Protein AF-A0A7G4Y1Y1-F1 (afdb_monomer_lite)

Structure (mmCIF, N/CA/C/O backbone):
data_AF-A0A7G4Y1Y1-F1
#
_entry.id   AF-A0A7G4Y1Y1-F1
#
loop_
_atom_site.group_PDB
_atom_site.id
_atom_site.type_symbol
_atom_site.label_atom_id
_atom_site.label_alt_id
_atom_site.label_comp_id
_atom_site.label_asym_id
_atom_site.label_entity_id
_atom_site.label_seq_id
_atom_site.pdbx_PDB_ins_code
_atom_site.Cartn_x
_atom_site.Cartn_y
_atom_site.Cartn_z
_atom_site.occupancy
_atom_site.B_iso_or_equiv
_atom_site.auth_seq_id
_atom_site.auth_comp_id
_atom_site.auth_asym_id
_atom_site.auth_atom_id
_atom_site.pdbx_PDB_model_num
ATOM 1 N N . THR A 1 1 ? 11.924 -0.791 9.623 1.00 93.94 1 THR A N 1
ATOM 2 C CA . THR A 1 1 ? 11.727 -1.526 10.895 1.00 93.94 1 THR A CA 1
ATOM 3 C C . THR A 1 1 ? 10.250 -1.831 11.092 1.00 93.94 1 THR A C 1
ATOM 5 O O . THR A 1 1 ? 9.428 -1.308 10.344 1.00 93.94 1 THR A O 1
ATOM 8 N N . ALA A 1 2 ? 9.885 -2.635 12.098 1.00 96.31 2 ALA A N 1
ATOM 9 C CA . ALA A 1 2 ? 8.475 -2.885 12.420 1.00 96.31 2 ALA A CA 1
ATOM 10 C C . ALA A 1 2 ? 7.711 -1.582 12.723 1.00 96.31 2 ALA A C 1
ATOM 12 O O . ALA A 1 2 ? 6.623 -1.368 12.195 1.00 96.31 2 ALA A O 1
ATOM 13 N N . LYS A 1 3 ? 8.321 -0.670 13.495 1.00 96.44 3 LYS A N 1
ATOM 14 C CA . LYS A 1 3 ? 7.731 0.637 13.812 1.00 96.44 3 LYS A CA 1
ATOM 15 C C . LYS A 1 3 ? 7.443 1.464 12.55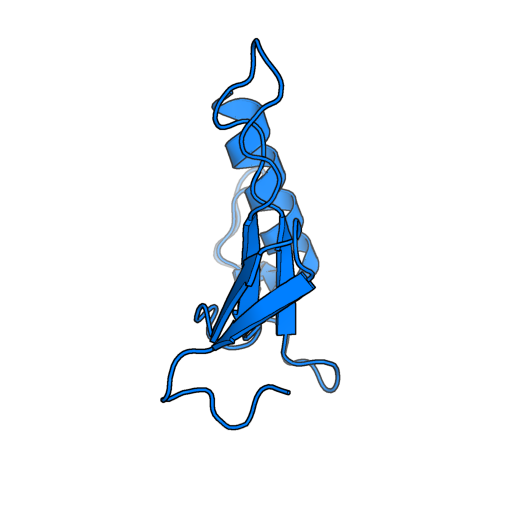7 1.00 96.44 3 LYS A C 1
ATOM 17 O O . LYS A 1 3 ? 6.316 1.901 12.378 1.00 96.44 3 LYS A O 1
ATOM 22 N N . THR A 1 4 ? 8.425 1.636 11.669 1.00 96.75 4 THR A N 1
ATOM 23 C CA . THR A 1 4 ? 8.235 2.467 10.466 1.00 96.75 4 THR A CA 1
ATOM 24 C C . THR A 1 4 ? 7.178 1.886 9.533 1.00 96.75 4 THR A C 1
ATOM 26 O O . THR A 1 4 ? 6.408 2.638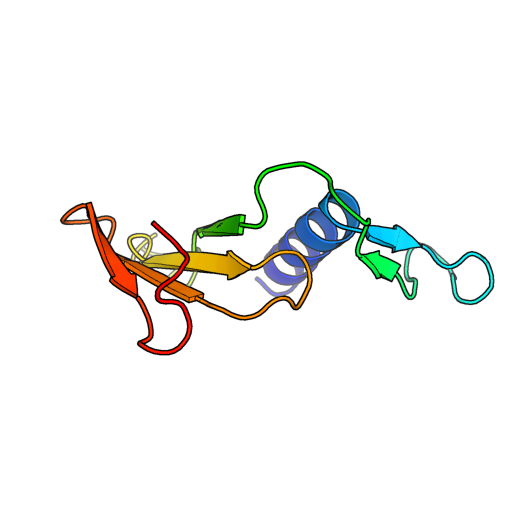 8.956 1.00 96.75 4 THR A O 1
ATOM 29 N N . TYR A 1 5 ? 7.105 0.557 9.420 1.00 97.88 5 TYR A N 1
ATOM 30 C CA . TYR A 1 5 ? 6.069 -0.116 8.640 1.00 97.88 5 TYR A CA 1
ATOM 31 C C . TYR A 1 5 ? 4.665 0.165 9.195 1.00 97.88 5 TYR A C 1
ATOM 33 O O . TYR A 1 5 ? 3.780 0.591 8.456 1.00 97.88 5 TYR A O 1
ATOM 41 N N . VAL A 1 6 ? 4.468 -0.022 10.505 1.00 98.00 6 VAL A N 1
ATOM 42 C CA . VAL A 1 6 ? 3.173 0.226 11.160 1.00 98.00 6 VAL A CA 1
ATOM 43 C C . VAL A 1 6 ? 2.784 1.703 11.079 1.00 98.00 6 VAL A C 1
ATOM 45 O O . VAL A 1 6 ? 1.636 2.006 10.753 1.00 98.00 6 VAL A O 1
ATOM 48 N N . ASP A 1 7 ? 3.734 2.612 11.305 1.00 98.06 7 ASP A N 1
ATOM 49 C CA . ASP A 1 7 ? 3.508 4.055 11.204 1.00 98.06 7 ASP A CA 1
ATOM 50 C C . ASP A 1 7 ? 3.078 4.447 9.777 1.00 98.06 7 ASP A C 1
ATOM 52 O O . ASP A 1 7 ? 2.089 5.161 9.614 1.00 98.06 7 ASP A O 1
ATOM 56 N N . SER A 1 8 ? 3.739 3.921 8.734 1.00 98.19 8 SER A N 1
ATOM 57 C CA . SER A 1 8 ? 3.348 4.157 7.335 1.00 98.19 8 SER A CA 1
ATOM 58 C C . SER A 1 8 ? 1.924 3.687 7.037 1.00 98.19 8 SER A C 1
ATOM 60 O O . SER A 1 8 ? 1.160 4.408 6.396 1.00 98.19 8 SER A O 1
ATOM 62 N N . LEU A 1 9 ? 1.533 2.508 7.530 1.00 98.12 9 LEU A N 1
ATOM 63 C CA . LEU A 1 9 ? 0.168 2.015 7.349 1.00 98.12 9 LEU A CA 1
ATOM 64 C C . LEU A 1 9 ? -0.860 2.878 8.085 1.00 98.12 9 LEU A C 1
ATOM 66 O O . LEU A 1 9 ? -1.943 3.116 7.557 1.00 98.12 9 LEU A O 1
ATOM 70 N N . ASN A 1 10 ? -0.541 3.355 9.289 1.00 97.81 10 ASN A N 1
ATOM 71 C CA . ASN A 1 10 ? -1.440 4.221 10.049 1.00 97.81 10 ASN A CA 1
ATOM 72 C C . ASN A 1 10 ? -1.633 5.581 9.372 1.00 97.81 10 ASN A C 1
ATOM 74 O O . ASN A 1 10 ? -2.753 6.081 9.355 1.00 97.81 10 ASN A O 1
ATOM 78 N N . VAL A 1 11 ? -0.590 6.137 8.746 1.00 97.56 11 VAL A N 1
ATOM 79 C CA . VAL A 1 11 ? -0.717 7.352 7.923 1.00 97.56 11 VAL A CA 1
ATOM 80 C C . VAL A 1 11 ? -1.671 7.122 6.750 1.00 97.56 11 VAL A C 1
ATOM 82 O O . VAL A 1 11 ? -2.559 7.941 6.532 1.00 97.56 11 VAL A O 1
ATOM 85 N N . ILE A 1 12 ? -1.539 5.997 6.035 1.00 96.50 12 ILE A N 1
ATOM 86 C CA . ILE A 1 12 ? -2.446 5.658 4.927 1.00 96.50 12 ILE A CA 1
ATOM 87 C C . ILE A 1 12 ? -3.887 5.535 5.435 1.00 96.50 12 ILE A C 1
ATOM 89 O O . ILE A 1 12 ? -4.773 6.176 4.882 1.00 96.50 12 ILE A O 1
ATOM 93 N N . ARG A 1 13 ? -4.125 4.768 6.511 1.00 95.56 13 ARG A N 1
ATOM 94 C CA . ARG A 1 13 ? -5.467 4.570 7.091 1.00 95.56 13 ARG A CA 1
ATOM 95 C C . ARG A 1 13 ? -6.133 5.892 7.463 1.00 95.56 13 ARG A C 1
ATOM 97 O O . ARG A 1 13 ? -7.266 6.120 7.058 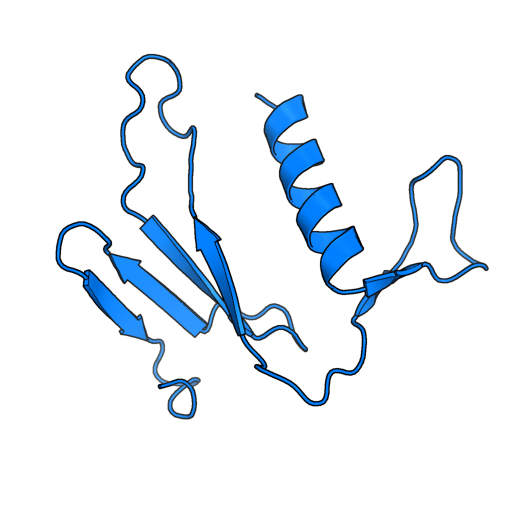1.00 95.56 13 ARG A O 1
ATOM 104 N N . SER A 1 14 ? -5.421 6.762 8.176 1.00 93.81 14 SER A N 1
ATOM 105 C CA . SER A 1 14 ? -5.940 8.067 8.604 1.00 93.81 14 SER A CA 1
ATOM 106 C C . SER A 1 14 ? -6.192 9.032 7.444 1.00 93.81 14 SER A C 1
ATOM 108 O O . SER A 1 14 ? -6.991 9.949 7.587 1.00 93.81 14 SER A O 1
ATOM 110 N N . ALA A 1 15 ? -5.511 8.857 6.308 1.00 92.50 15 ALA A N 1
ATOM 111 C CA . ALA A 1 15 ? -5.716 9.685 5.122 1.00 92.50 15 ALA A CA 1
ATOM 112 C C . ALA A 1 15 ? -6.918 9.243 4.271 1.00 92.50 15 ALA A C 1
ATOM 114 O O . ALA A 1 15 ? -7.420 10.033 3.466 1.00 92.50 15 ALA A O 1
ATOM 115 N N . ILE A 1 16 ? -7.345 7.980 4.395 1.00 92.69 16 ILE A N 1
ATOM 116 C CA . ILE A 1 16 ? -8.360 7.397 3.509 1.00 92.69 16 ILE A CA 1
ATOM 117 C C . ILE A 1 16 ? -9.661 7.002 4.195 1.00 92.69 16 ILE A C 1
ATOM 119 O O . ILE A 1 16 ? -10.607 6.665 3.483 1.00 92.69 16 ILE A O 1
ATOM 123 N N . GLY A 1 17 ? -9.717 6.991 5.525 1.00 93.06 17 GLY A N 1
ATOM 124 C CA . GLY A 1 17 ? -10.900 6.538 6.234 1.00 93.06 17 GLY A CA 1
ATOM 125 C C . GLY A 1 17 ? -11.172 7.256 7.544 1.00 93.06 17 GLY A C 1
ATOM 126 O O . GLY A 1 17 ? -10.286 7.820 8.187 1.00 93.06 17 GLY A O 1
ATOM 127 N N . THR A 1 18 ? -12.423 7.134 7.967 1.00 93.69 18 THR A N 1
ATOM 128 C CA . THR A 1 18 ? -12.953 7.685 9.209 1.00 93.69 18 THR A CA 1
ATOM 129 C C . THR A 1 18 ? -13.192 6.557 10.223 1.00 93.69 18 THR A C 1
ATOM 131 O O . THR A 1 18 ? -13.811 5.544 9.880 1.00 93.69 18 THR A O 1
ATOM 134 N N . PRO A 1 19 ? -12.726 6.684 11.482 1.00 94.94 19 PRO A N 1
ATOM 135 C CA . PRO A 1 19 ? -12.981 5.691 12.523 1.00 94.94 19 PRO A CA 1
ATOM 136 C C . PRO A 1 19 ? -14.471 5.478 12.805 1.00 94.94 19 PRO A C 1
ATOM 138 O O . PRO A 1 19 ? -15.229 6.429 12.994 1.00 94.94 19 PRO A O 1
ATOM 141 N N . LEU A 1 20 ? -14.877 4.216 12.935 1.00 95.38 20 LEU A N 1
ATOM 142 C CA . LEU A 1 20 ? -16.177 3.854 13.484 1.00 95.38 20 LEU A CA 1
ATOM 143 C C . LEU A 1 20 ? -16.125 4.021 15.004 1.00 95.38 20 LEU A C 1
ATOM 145 O O . LEU A 1 20 ? -15.473 3.245 15.699 1.00 95.38 20 LEU A O 1
ATOM 149 N N . GLN A 1 21 ? -16.814 5.041 15.523 1.00 88.62 21 GLN A N 1
ATOM 150 C CA . GLN A 1 21 ? -16.744 5.428 16.941 1.00 88.62 21 GLN A CA 1
ATOM 151 C C . GLN A 1 21 ? -17.085 4.287 17.911 1.00 88.62 21 GLN A C 1
ATOM 153 O O . GLN A 1 21 ? -16.543 4.227 19.010 1.00 88.62 21 GLN A O 1
ATOM 158 N N . THR A 1 22 ? -17.952 3.360 17.502 1.00 94.12 22 THR A N 1
ATOM 159 C CA . THR A 1 22 ? -18.350 2.193 18.302 1.00 94.12 22 THR A CA 1
ATOM 160 C C . THR A 1 22 ? -17.269 1.112 18.394 1.00 94.12 22 THR A C 1
ATOM 162 O O . THR A 1 22 ? -17.357 0.244 19.258 1.00 94.12 22 THR A O 1
ATOM 165 N N . ILE A 1 23 ? -16.252 1.148 17.526 1.00 94.94 23 ILE A N 1
ATOM 166 C CA . ILE A 1 23 ? -15.161 0.167 17.443 1.00 94.94 23 ILE A CA 1
ATOM 167 C C . ILE A 1 23 ? -13.829 0.932 17.399 1.00 94.94 23 ILE A C 1
ATOM 169 O O . ILE A 1 23 ? -13.095 0.925 16.407 1.00 94.94 23 ILE A O 1
ATOM 173 N N . SER A 1 24 ? -13.535 1.633 18.495 1.00 94.69 24 SER A N 1
ATOM 174 C CA . SER A 1 24 ? -12.331 2.448 18.670 1.00 94.69 24 SER A CA 1
ATOM 175 C C . SER A 1 24 ? -11.806 2.340 20.103 1.00 94.69 24 SER A C 1
ATOM 177 O O . SER A 1 24 ? -12.571 2.463 21.058 1.00 94.69 24 SER A O 1
ATOM 179 N N . SER A 1 25 ? -10.504 2.094 20.270 1.00 94.62 25 SER A N 1
ATOM 180 C CA . SER A 1 25 ? -9.846 2.038 21.579 1.00 94.62 25 SER A CA 1
ATOM 181 C C . SER A 1 25 ? -8.379 2.455 21.487 1.00 94.62 25 SER A C 1
ATOM 183 O O . SER A 1 25 ? -7.619 1.917 20.683 1.00 94.62 25 SER A O 1
ATOM 185 N N . GLY A 1 26 ? -7.966 3.416 22.320 1.00 85.94 26 GLY A N 1
ATOM 186 C CA . GLY A 1 26 ? -6.552 3.760 22.518 1.00 85.94 26 GLY A CA 1
ATOM 187 C C . GLY A 1 26 ? -5.781 4.128 21.242 1.00 85.94 26 GLY A C 1
ATOM 188 O O . GLY A 1 26 ? -4.597 3.822 21.142 1.00 85.94 26 GLY A O 1
ATOM 189 N N . GLY A 1 27 ? -6.444 4.726 20.244 1.00 86.81 27 GLY A N 1
ATOM 190 C CA . GLY A 1 27 ? -5.842 5.062 18.944 1.00 86.81 27 GLY A CA 1
ATOM 191 C C . GLY A 1 27 ? -5.865 3.937 17.900 1.00 86.81 27 GLY A C 1
ATOM 192 O O . GLY A 1 27 ? -5.409 4.141 16.779 1.00 86.81 27 GLY A O 1
ATOM 193 N N . THR A 1 28 ? -6.432 2.772 18.223 1.00 95.12 28 THR A N 1
ATOM 194 C CA . THR A 1 28 ? -6.673 1.659 17.290 1.00 95.12 28 THR A CA 1
ATOM 195 C C . THR A 1 28 ? -8.168 1.541 17.018 1.00 95.12 28 THR A C 1
ATOM 197 O O . THR A 1 28 ? -8.965 1.504 17.952 1.00 95.12 28 THR A O 1
ATOM 200 N N . SER A 1 29 ? -8.574 1.513 15.748 1.00 96.62 29 SER A N 1
ATOM 201 C CA . SER A 1 29 ? -9.994 1.535 15.369 1.00 96.62 29 SER A CA 1
ATOM 202 C C . SER A 1 29 ? -10.268 0.683 14.137 1.00 96.62 29 SER A C 1
ATOM 204 O O . SER A 1 29 ? -9.359 0.427 13.346 1.00 96.62 29 SER A O 1
ATOM 206 N N . LEU A 1 30 ? -11.531 0.305 13.945 1.00 96.81 30 LEU A N 1
ATOM 207 C CA . LEU A 1 30 ? -12.045 -0.049 12.624 1.00 96.81 30 LEU A CA 1
ATOM 208 C C . LEU A 1 30 ? -12.373 1.249 11.874 1.00 96.81 30 LEU A C 1
ATOM 210 O O . LEU A 1 30 ? -13.031 2.124 12.435 1.00 96.81 30 LEU A O 1
ATOM 214 N N . LEU A 1 31 ? -11.906 1.393 10.634 1.00 95.56 31 LEU A N 1
ATOM 215 C CA . LEU A 1 31 ? -12.153 2.580 9.812 1.00 95.56 31 LEU A CA 1
ATOM 216 C C . LEU A 1 31 ? -13.059 2.223 8.635 1.00 95.56 31 LEU A C 1
ATOM 218 O O . LEU A 1 31 ? -12.890 1.175 8.013 1.00 95.56 31 LEU A O 1
ATOM 222 N N . MET A 1 32 ? -13.987 3.121 8.320 1.00 94.06 32 MET A N 1
ATOM 223 C CA . MET A 1 32 ? -14.711 3.116 7.055 1.00 94.06 32 MET A CA 1
ATOM 224 C C . MET A 1 32 ? -13.910 3.933 6.044 1.00 94.06 32 MET A C 1
ATOM 226 O O . MET A 1 32 ? -13.501 5.045 6.364 1.00 94.06 32 MET A O 1
ATOM 230 N N . ILE A 1 33 ? -13.671 3.397 4.845 1.00 93.44 33 ILE A N 1
ATOM 231 C CA . ILE A 1 33 ? -13.046 4.173 3.765 1.00 93.44 33 ILE A CA 1
ATOM 232 C C . ILE A 1 33 ? -13.994 5.314 3.394 1.00 93.44 33 ILE A C 1
ATOM 234 O O . ILE A 1 33 ? -15.188 5.087 3.188 1.00 93.44 33 ILE A O 1
ATOM 238 N N . ASP A 1 34 ? -13.467 6.534 3.326 1.00 90.00 34 ASP A N 1
ATOM 239 C CA . ASP A 1 34 ? -14.266 7.709 3.006 1.00 90.00 34 ASP A CA 1
ATOM 240 C C . ASP A 1 34 ? -14.782 7.611 1.568 1.00 90.00 34 ASP A C 1
ATOM 242 O O . ASP A 1 34 ? -14.012 7.366 0.634 1.00 90.00 34 ASP A O 1
ATOM 246 N N . SER A 1 35 ? -16.079 7.855 1.377 1.00 79.56 35 SER A N 1
ATOM 247 C CA . SER A 1 35 ? -16.669 7.985 0.047 1.00 79.56 35 SER A CA 1
ATOM 248 C C . SER A 1 35 ? -16.147 9.265 -0.612 1.00 79.56 35 SER A C 1
ATOM 250 O O . SER A 1 35 ? -16.594 10.366 -0.285 1.00 79.56 35 SER A O 1
ATOM 252 N N . GLY A 1 36 ? -15.171 9.136 -1.508 1.00 65.25 36 GLY A N 1
ATOM 253 C CA . GLY A 1 36 ? -14.604 10.265 -2.243 1.00 65.25 36 GLY A CA 1
ATOM 254 C C . GLY A 1 36 ? -15.360 10.566 -3.539 1.00 65.25 36 GLY A C 1
ATOM 255 O O . GLY A 1 36 ? -15.793 9.655 -4.237 1.00 65.25 36 GLY A O 1
ATOM 256 N N . THR A 1 37 ? -15.462 11.849 -3.895 1.00 58.72 37 THR A N 1
ATOM 257 C CA . THR A 1 37 ? -15.836 12.324 -5.245 1.00 58.72 37 THR A CA 1
ATOM 258 C C . THR A 1 37 ? -14.608 12.665 -6.109 1.00 58.72 37 THR A C 1
ATOM 260 O O . THR A 1 37 ? -14.759 13.284 -7.159 1.00 58.72 37 THR A O 1
ATOM 263 N N . GLY A 1 38 ? -13.394 12.353 -5.635 1.00 61.00 38 GLY A N 1
ATOM 264 C CA . GLY A 1 38 ? -12.114 12.706 -6.266 1.00 61.00 38 GLY A CA 1
ATOM 265 C C . GLY A 1 38 ? -11.384 11.514 -6.889 1.00 61.00 38 GLY A C 1
ATOM 266 O O . GLY A 1 38 ? -11.986 10.465 -7.110 1.00 61.00 38 GLY A O 1
ATOM 267 N N . ASP A 1 39 ? -10.081 11.682 -7.150 1.00 63.19 39 ASP A N 1
ATOM 268 C CA . ASP A 1 39 ? -9.225 10.644 -7.737 1.00 63.19 39 ASP A CA 1
ATOM 269 C C . ASP A 1 39 ? -9.341 9.329 -6.954 1.00 63.19 39 ASP A C 1
ATOM 271 O O . ASP A 1 39 ? -8.981 9.229 -5.778 1.00 63.19 39 ASP A O 1
ATOM 275 N N . ASN A 1 40 ? -9.841 8.295 -7.634 1.00 85.69 40 ASN A N 1
ATOM 276 C CA . ASN A 1 40 ? -10.088 6.971 -7.063 1.00 85.69 40 ASN A CA 1
ATOM 277 C C . ASN A 1 40 ? -8.802 6.174 -6.826 1.00 85.69 40 ASN A C 1
ATOM 279 O O . ASN A 1 40 ? -8.879 4.985 -6.539 1.00 85.69 40 ASN A O 1
ATOM 283 N N . LEU A 1 41 ? -7.626 6.786 -6.955 1.00 91.69 41 LEU A N 1
ATOM 284 C CA . LEU A 1 41 ? -6.340 6.106 -6.904 1.00 91.69 41 LEU A CA 1
ATOM 285 C C . LEU A 1 41 ? -5.399 6.802 -5.928 1.00 91.69 41 LEU A C 1
ATOM 287 O O . LEU A 1 41 ? -5.361 8.026 -5.838 1.00 91.69 41 LEU A O 1
ATOM 291 N N . PHE A 1 42 ? -4.573 6.016 -5.249 1.00 93.88 42 PHE A N 1
ATOM 292 C CA . PHE A 1 42 ? -3.409 6.523 -4.537 1.00 93.88 42 PHE A CA 1
ATOM 293 C C . PHE A 1 42 ? -2.173 5.687 -4.859 1.00 93.88 42 PHE A C 1
ATOM 295 O O . PHE A 1 42 ? -2.252 4.506 -5.202 1.00 93.88 42 PHE A O 1
ATOM 302 N N . ALA A 1 43 ? -1.011 6.326 -4.767 1.00 96.06 43 ALA A N 1
ATOM 303 C CA . ALA A 1 43 ? 0.272 5.692 -5.016 1.00 96.06 43 ALA A CA 1
ATOM 304 C C . ALA A 1 43 ? 0.966 5.331 -3.701 1.00 96.06 43 ALA A C 1
ATOM 306 O O . ALA A 1 43 ? 1.023 6.143 -2.778 1.00 96.06 43 ALA A O 1
ATOM 307 N N . VAL A 1 44 ? 1.566 4.144 -3.645 1.00 97.88 44 VAL A N 1
ATOM 308 C CA . VAL A 1 44 ? 2.384 3.690 -2.515 1.00 97.88 44 VAL A CA 1
ATOM 309 C C . VAL A 1 44 ? 3.803 3.440 -3.001 1.00 97.88 44 VAL A C 1
ATOM 311 O O . VAL A 1 44 ? 4.069 2.488 -3.731 1.00 97.88 44 VAL A O 1
ATOM 314 N N . ASP A 1 45 ? 4.729 4.303 -2.599 1.00 97.88 45 ASP A N 1
ATOM 315 C CA . ASP A 1 45 ? 6.156 4.105 -2.843 1.00 97.88 45 ASP A CA 1
ATOM 316 C C . ASP A 1 45 ? 6.709 3.040 -1.883 1.00 97.88 45 ASP A C 1
ATOM 318 O O . ASP A 1 45 ? 6.658 3.201 -0.664 1.00 97.88 45 ASP A O 1
ATOM 322 N N . VAL A 1 46 ? 7.272 1.959 -2.426 1.00 97.50 46 VAL A N 1
ATOM 323 C CA . VAL A 1 46 ? 7.851 0.878 -1.615 1.00 97.50 46 VAL A CA 1
ATOM 324 C C . VAL A 1 46 ? 9.279 1.249 -1.227 1.00 97.50 46 VAL A C 1
ATOM 326 O O . VAL A 1 46 ? 10.080 1.626 -2.086 1.00 97.50 46 VAL A O 1
ATOM 329 N N . ARG A 1 47 ? 9.591 1.200 0.071 1.00 96.88 47 ARG A N 1
ATOM 330 C CA . ARG A 1 47 ? 10.861 1.666 0.646 1.00 96.88 47 ARG A CA 1
ATOM 331 C C . ARG A 1 47 ? 11.352 0.756 1.761 1.00 96.88 47 ARG A C 1
ATOM 333 O O . ARG A 1 47 ? 10.559 0.082 2.410 1.00 96.88 47 ARG A O 1
ATOM 340 N N . GLY A 1 48 ? 12.660 0.807 2.016 1.00 94.94 48 GLY A N 1
ATOM 341 C CA . GLY A 1 48 ? 13.270 0.178 3.191 1.00 94.94 48 GLY A CA 1
ATOM 342 C C . GLY A 1 48 ? 13.330 -1.349 3.132 1.00 94.94 48 GLY A C 1
ATOM 343 O O . GLY A 1 48 ? 13.389 -1.979 4.184 1.00 94.94 48 GLY A O 1
ATOM 344 N N . ILE A 1 49 ? 13.304 -1.925 1.923 1.00 95.75 49 ILE A N 1
ATOM 345 C CA . ILE A 1 49 ? 13.557 -3.358 1.691 1.00 95.75 49 ILE A CA 1
ATOM 346 C C . ILE A 1 49 ? 14.999 -3.694 2.084 1.00 95.75 49 ILE A C 1
ATOM 348 O O . ILE A 1 49 ? 15.238 -4.667 2.789 1.00 95.75 49 ILE A O 1
ATOM 352 N N . ASP A 1 50 ? 15.938 -2.855 1.651 1.00 94.12 50 ASP A N 1
ATOM 353 C CA . ASP A 1 50 ? 17.342 -2.900 2.040 1.00 94.12 50 ASP A CA 1
ATOM 354 C C . ASP A 1 50 ? 17.671 -1.593 2.782 1.00 94.12 50 ASP A C 1
ATOM 356 O O . ASP A 1 50 ? 17.938 -0.572 2.138 1.00 94.12 50 ASP A O 1
ATOM 360 N N . PRO A 1 51 ? 17.517 -1.567 4.119 1.00 85.81 51 PRO A N 1
ATOM 361 C CA . PRO A 1 51 ? 17.668 -0.350 4.909 1.00 85.81 51 PRO A CA 1
ATOM 362 C C . PRO A 1 51 ? 19.126 0.095 5.050 1.00 85.81 51 PRO A C 1
ATOM 364 O O . PRO A 1 51 ? 19.358 1.290 5.204 1.00 85.81 51 PRO A O 1
ATOM 367 N N . GLU A 1 52 ? 20.078 -0.835 4.976 1.00 89.94 52 GLU A N 1
ATOM 368 C CA . GLU A 1 52 ? 21.506 -0.538 5.120 1.00 89.94 52 GLU A CA 1
ATOM 369 C C . GLU A 1 52 ? 22.042 0.161 3.870 1.00 89.94 52 GLU A C 1
ATOM 371 O O . GLU A 1 52 ? 22.748 1.162 3.962 1.00 89.94 52 GLU A O 1
ATOM 376 N N . GLU A 1 53 ? 21.662 -0.324 2.685 1.00 82.50 53 GLU A N 1
ATOM 377 C CA . GLU A 1 53 ? 22.164 0.230 1.426 1.00 82.50 53 GLU A CA 1
ATOM 378 C C . GLU A 1 53 ? 21.192 1.211 0.750 1.00 82.50 53 GLU A C 1
ATOM 380 O O . GLU A 1 53 ? 21.521 1.817 -0.271 1.00 82.50 53 GLU A O 1
ATOM 385 N N . GLY A 1 54 ? 19.973 1.370 1.275 1.00 85.69 54 GLY A N 1
ATOM 386 C CA . GLY A 1 54 ? 18.966 2.268 0.7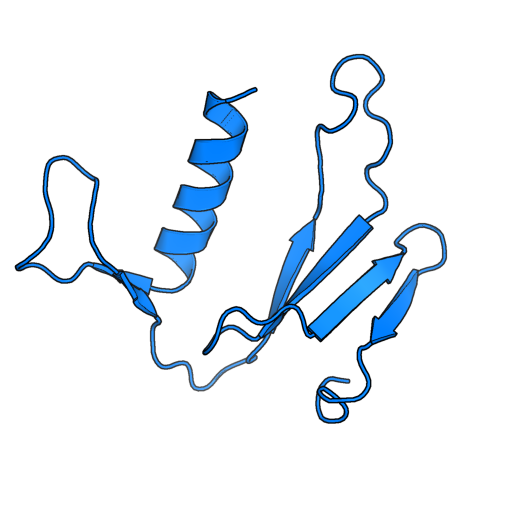04 1.00 85.69 54 GLY A CA 1
ATOM 387 C C . GLY A 1 54 ? 18.548 1.885 -0.722 1.00 85.69 54 GLY A C 1
ATOM 388 O O . GLY A 1 54 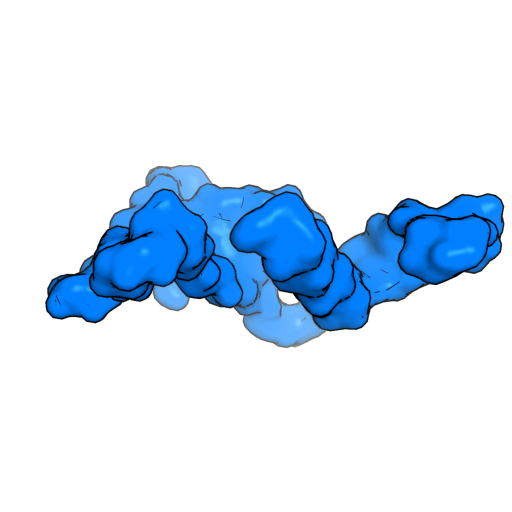? 18.194 2.755 -1.524 1.00 85.69 54 GLY A O 1
ATOM 389 N N . ARG A 1 55 ? 18.600 0.591 -1.061 1.00 91.12 55 ARG A N 1
ATOM 390 C CA . ARG A 1 55 ? 18.307 0.062 -2.405 1.00 91.12 55 ARG A CA 1
ATOM 391 C C . ARG A 1 55 ? 16.850 -0.387 -2.549 1.00 91.12 55 ARG A C 1
ATOM 393 O O . ARG A 1 55 ? 16.081 -0.422 -1.592 1.00 91.12 55 ARG A O 1
ATOM 400 N N . PHE A 1 56 ? 16.477 -0.727 -3.786 1.00 93.75 56 PHE A N 1
ATOM 401 C CA . PHE A 1 56 ? 15.156 -1.260 -4.161 1.00 93.75 56 PHE A CA 1
ATOM 402 C C . PHE A 1 56 ? 13.978 -0.284 -3.967 1.00 93.75 56 PHE A C 1
ATOM 404 O O . PHE A 1 56 ? 12.850 -0.681 -3.696 1.00 93.75 56 PHE A O 1
ATOM 411 N N . ASN A 1 57 ? 14.226 1.009 -4.191 1.00 94.88 57 ASN A N 1
ATOM 412 C CA . ASN A 1 57 ? 13.260 2.099 -3.997 1.00 94.88 57 ASN A CA 1
ATOM 413 C C . ASN A 1 57 ? 12.546 2.542 -5.293 1.00 94.88 57 ASN A C 1
ATOM 415 O O . ASN A 1 57 ? 11.957 3.623 -5.367 1.00 94.88 57 ASN A O 1
ATOM 419 N N . ASN A 1 58 ? 12.599 1.724 -6.343 1.00 96.81 58 ASN A N 1
ATOM 420 C CA . ASN A 1 58 ? 12.082 2.101 -7.662 1.00 96.81 58 ASN A CA 1
ATOM 421 C C . ASN A 1 58 ? 10.677 1.549 -7.932 1.00 96.81 58 ASN A C 1
ATOM 423 O O . ASN A 1 58 ? 10.108 1.826 -8.982 1.00 96.81 58 ASN A O 1
ATOM 427 N N . LEU A 1 59 ? 10.101 0.803 -6.989 1.00 98.25 59 LEU A N 1
ATOM 428 C CA . LEU A 1 59 ? 8.747 0.275 -7.092 1.00 98.25 59 LEU A CA 1
ATOM 429 C C . LEU A 1 59 ? 7.734 1.252 -6.483 1.00 98.25 59 LEU A C 1
ATOM 431 O O . LEU A 1 59 ? 7.911 1.736 -5.360 1.00 98.25 59 LEU A O 1
ATOM 435 N N . ARG A 1 60 ? 6.653 1.499 -7.219 1.00 98.44 60 ARG A N 1
ATOM 436 C CA . ARG A 1 60 ? 5.455 2.190 -6.740 1.00 98.44 60 ARG A CA 1
ATOM 437 C C . ARG A 1 60 ? 4.230 1.355 -7.078 1.00 98.44 60 ARG A C 1
ATOM 439 O O . ARG A 1 60 ? 4.074 0.958 -8.224 1.00 98.44 60 ARG A O 1
ATOM 446 N N . LEU A 1 61 ? 3.365 1.106 -6.106 1.00 98.44 61 LEU A N 1
ATOM 447 C CA . LEU A 1 61 ? 2.069 0.469 -6.330 1.00 98.44 61 LEU A CA 1
ATOM 448 C C . LEU A 1 61 ? 1.022 1.544 -6.611 1.00 98.44 61 LEU A C 1
ATOM 450 O O . LEU A 1 61 ? 1.067 2.607 -5.991 1.00 98.44 61 LEU A O 1
ATOM 454 N N . ILE A 1 62 ? 0.094 1.265 -7.522 1.00 97.31 62 ILE A N 1
ATOM 455 C CA . ILE A 1 62 ? -1.097 2.089 -7.746 1.00 97.31 62 ILE A CA 1
ATOM 456 C C . ILE A 1 62 ? -2.285 1.322 -7.177 1.00 97.31 62 ILE A C 1
ATOM 458 O O . ILE A 1 62 ? -2.456 0.140 -7.476 1.00 97.31 62 ILE A O 1
ATOM 462 N N . VAL A 1 63 ? -3.057 1.968 -6.309 1.00 96.38 63 VAL A N 1
ATOM 463 C CA . VAL A 1 63 ? -4.110 1.323 -5.521 1.00 96.38 63 VAL A CA 1
ATOM 464 C C . VAL A 1 63 ? -5.418 2.071 -5.709 1.00 96.38 63 VAL A C 1
ATOM 466 O O . VAL A 1 63 ? -5.458 3.287 -5.537 1.00 96.38 63 VAL A O 1
ATOM 469 N N . GLU A 1 64 ? -6.487 1.350 -6.036 1.00 93.56 64 GLU A N 1
ATOM 470 C CA . GLU A 1 64 ? -7.835 1.899 -6.096 1.00 93.56 64 GLU A CA 1
ATOM 471 C C . GLU A 1 64 ? -8.378 2.106 -4.680 1.00 93.56 64 GLU A C 1
ATOM 473 O O . GLU A 1 64 ? -8.468 1.186 -3.872 1.00 93.56 64 GLU A O 1
ATOM 478 N N . ARG A 1 65 ? -8.700 3.356 -4.348 1.00 91.94 65 ARG 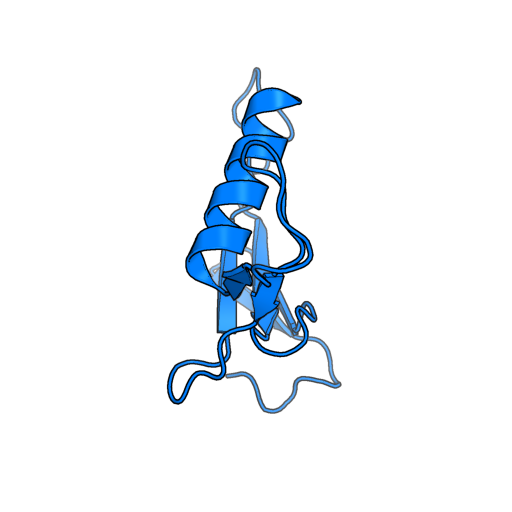A N 1
ATOM 479 C CA . ARG A 1 65 ? -9.009 3.819 -2.992 1.00 91.94 65 ARG A CA 1
ATOM 480 C C . ARG A 1 65 ? -10.195 3.083 -2.380 1.00 91.94 65 ARG A C 1
ATOM 482 O O . ARG A 1 65 ? -10.129 2.709 -1.216 1.00 91.94 65 ARG A O 1
ATOM 489 N N . ASN A 1 66 ? -11.259 2.875 -3.151 1.00 89.81 66 ASN A N 1
ATOM 490 C CA . ASN A 1 66 ? -12.549 2.430 -2.615 1.00 89.81 66 ASN A CA 1
ATOM 491 C C . ASN A 1 66 ? -12.572 0.943 -2.229 1.00 89.81 66 ASN A C 1
ATOM 493 O O . ASN A 1 66 ? -13.384 0.543 -1.400 1.00 89.81 66 ASN A O 1
ATOM 497 N N . ASN A 1 67 ? -11.694 0.126 -2.814 1.00 91.25 67 ASN A N 1
ATOM 498 C CA . ASN A 1 67 ? -11.607 -1.317 -2.553 1.00 91.25 67 ASN A CA 1
ATOM 499 C C . ASN A 1 67 ? -10.198 -1.780 -2.143 1.00 91.25 67 ASN A C 1
ATOM 501 O O . ASN A 1 67 ? -10.019 -2.945 -1.793 1.00 91.25 67 ASN A O 1
ATOM 505 N N . LEU A 1 68 ? -9.215 -0.874 -2.150 1.00 94.69 68 LEU A N 1
ATOM 506 C CA . LEU A 1 68 ? -7.802 -1.127 -1.863 1.00 94.69 68 LEU A CA 1
ATOM 507 C C . LEU A 1 68 ? -7.139 -2.133 -2.813 1.00 94.69 68 LEU A C 1
ATOM 509 O O . LEU A 1 68 ? -6.091 -2.696 -2.485 1.00 94.69 68 LEU A O 1
ATOM 513 N N . TYR A 1 69 ? -7.719 -2.361 -3.991 1.00 95.94 69 TYR A N 1
ATOM 514 C CA . TYR A 1 69 ? -7.125 -3.237 -4.987 1.00 95.94 69 TYR A CA 1
ATOM 515 C C . TYR A 1 69 ? -5.913 -2.583 -5.632 1.00 95.94 69 TYR A C 1
ATOM 517 O O . TYR A 1 69 ? -5.934 -1.418 -6.026 1.00 95.94 69 TYR A O 1
ATOM 525 N N . VAL A 1 70 ? -4.833 -3.353 -5.749 1.00 97.62 70 VAL A N 1
ATOM 526 C CA . VAL A 1 70 ? -3.647 -2.933 -6.490 1.00 97.62 70 VAL A CA 1
ATOM 527 C C . VAL A 1 70 ? -3.972 -3.038 -7.974 1.00 97.62 70 VAL A C 1
ATOM 529 O O . VAL A 1 70 ? -4.147 -4.134 -8.494 1.00 97.62 70 VAL A O 1
ATOM 532 N N . THR A 1 71 ? -4.032 -1.899 -8.653 1.00 97.19 71 THR A N 1
ATOM 533 C CA . THR A 1 71 ? -4.386 -1.810 -10.078 1.00 97.19 71 THR A CA 1
ATOM 534 C C . THR A 1 71 ? -3.184 -2.086 -10.982 1.00 97.19 71 THR A C 1
ATOM 536 O O . THR A 1 71 ? -3.322 -2.416 -12.161 1.00 97.19 71 THR A O 1
ATOM 539 N N . GLY A 1 72 ? -1.982 -1.980 -10.416 1.00 98.00 72 GLY A N 1
ATOM 540 C CA . GLY A 1 72 ? -0.721 -2.302 -11.059 1.00 98.00 72 GLY A CA 1
ATOM 541 C C . GLY A 1 72 ? 0.467 -1.701 -10.315 1.00 98.00 72 GLY A C 1
ATOM 542 O O . GLY A 1 72 ? 0.363 -1.270 -9.162 1.00 98.00 72 GLY A O 1
ATOM 543 N N . PHE A 1 73 ? 1.608 -1.637 -10.995 1.00 98.25 73 PHE A N 1
ATOM 544 C CA . PHE A 1 73 ? 2.829 -1.064 -10.444 1.00 98.25 73 PHE A CA 1
ATOM 545 C C . PHE A 1 73 ? 3.588 -0.213 -11.459 1.00 98.25 73 PHE A C 1
ATOM 547 O O . PHE A 1 73 ? 3.651 -0.515 -12.648 1.00 98.25 73 PHE A O 1
ATOM 554 N N . VAL A 1 74 ? 4.209 0.852 -10.970 1.00 98.31 74 VAL A N 1
ATOM 555 C CA . VAL A 1 74 ? 5.112 1.707 -11.731 1.00 98.31 74 VAL A CA 1
ATOM 556 C C . VAL A 1 74 ? 6.545 1.309 -11.414 1.00 98.31 74 VAL A C 1
ATOM 558 O O . VAL A 1 74 ? 6.970 1.327 -10.254 1.00 98.31 74 VAL A O 1
ATOM 561 N N . ASN A 1 75 ? 7.307 1.000 -12.460 1.00 97.81 75 ASN A N 1
ATOM 562 C CA . ASN A 1 75 ? 8.756 1.001 -12.381 1.00 97.81 75 ASN A CA 1
ATOM 563 C C . ASN A 1 75 ? 9.244 2.442 -12.556 1.00 97.81 75 ASN A C 1
ATOM 565 O O . ASN A 1 75 ? 9.205 3.016 -13.641 1.00 97.81 75 ASN A O 1
ATOM 569 N N . ARG A 1 76 ? 9.721 3.039 -11.467 1.00 96.44 76 ARG A N 1
ATOM 570 C CA . ARG A 1 76 ? 10.184 4.427 -11.442 1.00 96.44 76 ARG A CA 1
ATOM 571 C C . ARG A 1 76 ? 11.536 4.645 -12.112 1.00 96.44 76 ARG A C 1
ATOM 573 O O . ARG A 1 76 ? 11.903 5.792 -12.324 1.00 96.44 76 ARG A O 1
ATOM 580 N N . THR A 1 77 ? 12.279 3.586 -12.437 1.00 96.56 77 THR A N 1
ATOM 581 C CA . THR A 1 77 ? 13.535 3.704 -13.193 1.00 96.56 77 THR A CA 1
ATOM 582 C C . THR A 1 77 ? 13.269 4.153 -14.622 1.00 96.56 77 THR A C 1
ATOM 584 O O . THR A 1 77 ? 13.978 5.010 -15.134 1.00 96.56 77 THR A O 1
ATOM 587 N N . ASN A 1 78 ? 12.247 3.585 -15.261 1.00 96.94 78 ASN A N 1
ATOM 588 C CA . ASN A 1 78 ? 11.887 3.873 -16.650 1.00 96.94 78 ASN A CA 1
ATOM 589 C C . ASN A 1 78 ? 10.522 4.564 -16.791 1.00 96.94 78 ASN A C 1
ATOM 591 O O . ASN A 1 78 ? 10.075 4.803 -17.907 1.00 96.94 78 ASN A O 1
ATOM 595 N N . ASN A 1 79 ? 9.880 4.895 -15.668 1.00 95.62 79 ASN A N 1
ATOM 596 C CA . ASN A 1 79 ? 8.565 5.523 -15.591 1.00 95.62 79 ASN A CA 1
ATOM 597 C C . ASN A 1 79 ? 7.466 4.753 -16.352 1.00 95.62 79 ASN A C 1
ATOM 599 O O . ASN A 1 79 ? 6.590 5.356 -16.970 1.00 95.62 79 ASN A O 1
ATOM 603 N N . VAL A 1 80 ? 7.518 3.417 -16.317 1.00 97.94 80 VAL A N 1
ATOM 604 C CA . VAL A 1 80 ? 6.531 2.549 -16.978 1.00 97.94 80 VAL A CA 1
ATOM 605 C C . VAL A 1 80 ? 5.528 2.021 -15.960 1.00 97.94 80 VAL A C 1
ATOM 607 O O . VAL A 1 80 ? 5.920 1.424 -14.955 1.00 97.94 80 VAL A O 1
ATOM 610 N N . PHE A 1 81 ? 4.239 2.206 -16.249 1.00 97.50 81 PHE A N 1
ATOM 611 C CA . PHE A 1 81 ? 3.135 1.619 -15.496 1.00 97.50 81 PHE A CA 1
ATOM 612 C C . PHE A 1 81 ? 2.707 0.281 -16.110 1.00 97.50 81 PHE A C 1
ATOM 614 O O . PHE A 1 81 ? 2.243 0.223 -17.247 1.00 97.50 81 PHE A O 1
ATOM 621 N N . TYR A 1 82 ? 2.851 -0.793 -15.338 1.00 97.69 82 TYR A N 1
ATOM 622 C CA . TYR A 1 82 ? 2.348 -2.122 -15.660 1.00 97.69 82 TYR A CA 1
ATOM 623 C C . TYR A 1 82 ? 1.017 -2.320 -14.941 1.00 97.69 82 TYR A C 1
ATOM 625 O O . TYR A 1 82 ? 0.977 -2.492 -13.721 1.00 97.69 82 TYR A O 1
ATOM 633 N N . ARG A 1 83 ? -0.067 -2.263 -15.709 1.00 97.44 83 ARG A N 1
ATOM 634 C CA . ARG A 1 83 ? -1.448 -2.330 -15.227 1.00 97.44 83 ARG A CA 1
ATOM 635 C C . ARG A 1 83 ? -2.012 -3.736 -15.402 1.00 97.44 83 ARG A C 1
ATOM 637 O O . ARG A 1 83 ? -1.799 -4.349 -16.449 1.00 97.44 83 ARG A O 1
ATOM 644 N N . PHE A 1 84 ? -2.747 -4.232 -14.410 1.00 97.56 84 PHE A N 1
ATOM 645 C CA . PHE A 1 84 ? -3.487 -5.485 -14.557 1.00 97.56 84 PHE A CA 1
ATOM 646 C C . PHE A 1 84 ? -4.657 -5.320 -15.545 1.00 97.56 84 PHE A C 1
ATOM 648 O O . PHE A 1 84 ? -5.167 -4.218 -15.760 1.00 97.56 84 PHE A O 1
ATOM 655 N N . ALA A 1 85 ? -5.054 -6.412 -16.203 1.00 95.75 85 ALA A N 1
ATOM 656 C CA . ALA A 1 85 ? -6.003 -6.368 -17.322 1.00 95.75 85 ALA A CA 1
ATOM 657 C C . ALA A 1 85 ? -7.427 -5.954 -16.904 1.00 95.75 85 ALA A C 1
ATOM 659 O O . ALA A 1 85 ? -8.125 -5.273 -17.654 1.00 95.75 85 ALA A O 1
ATOM 660 N N . ASP A 1 86 ? -7.835 -6.339 -15.700 1.00 94.75 86 ASP A N 1
ATOM 661 C CA . ASP A 1 86 ? -9.117 -6.031 -15.064 1.00 94.75 86 ASP A CA 1
ATOM 662 C C . ASP A 1 86 ? -9.271 -4.553 -14.667 1.00 94.75 86 ASP A C 1
ATOM 664 O O . ASP A 1 86 ? -10.396 -4.079 -14.538 1.00 94.75 86 ASP A O 1
ATOM 668 N N . PHE A 1 87 ? -8.178 -3.786 -14.590 1.00 93.38 87 PHE A N 1
ATOM 669 C CA . PHE A 1 87 ? -8.190 -2.348 -14.274 1.00 93.38 87 PHE A CA 1
ATOM 670 C C . PHE A 1 87 ? -8.039 -1.460 -15.511 1.00 93.38 87 PHE A C 1
ATOM 672 O O . PHE A 1 87 ? -7.392 -0.414 -15.477 1.00 93.38 87 PHE A O 1
ATOM 679 N N . SER A 1 88 ? -8.627 -1.864 -16.638 1.00 90.50 88 SER A N 1
ATOM 680 C CA . SER A 1 88 ? -8.500 -1.132 -17.906 1.00 90.50 88 SER A CA 1
ATOM 681 C C . SER A 1 88 ? -8.979 0.334 -17.864 1.00 90.50 88 SER A C 1
ATOM 683 O O . SER A 1 88 ? -8.528 1.138 -18.684 1.00 90.50 88 SER A O 1
ATOM 685 N N . HIS A 1 89 ? -9.823 0.695 -16.888 1.00 86.81 89 HIS A N 1
ATOM 686 C CA . HIS A 1 89 ? -10.326 2.052 -16.637 1.00 86.81 89 HIS A CA 1
ATOM 687 C C . HIS A 1 89 ? -9.308 3.000 -15.988 1.00 86.81 89 HIS A C 1
ATOM 689 O O . HIS A 1 89 ? -9.535 4.205 -15.969 1.00 86.81 89 HIS A O 1
ATOM 695 N N . VAL A 1 90 ? -8.199 2.480 -15.458 1.00 83.12 90 VAL A N 1
ATOM 696 C CA . VAL A 1 90 ? -7.175 3.263 -14.750 1.00 83.12 90 VAL A CA 1
ATOM 697 C C . VAL A 1 90 ? -6.105 3.747 -15.726 1.00 83.12 90 VAL A C 1
ATOM 699 O O . VAL A 1 90 ? -5.303 2.937 -16.182 1.00 83.12 90 VAL A O 1
ATOM 702 N N . THR A 1 91 ? -6.078 5.037 -16.063 1.00 69.75 91 THR A N 1
ATOM 703 C CA . THR A 1 91 ? -5.109 5.632 -17.011 1.00 69.75 91 THR A CA 1
ATOM 704 C C . THR A 1 91 ? -3.965 6.355 -16.329 1.00 69.75 91 THR A C 1
ATOM 706 O O . THR A 1 91 ? -4.263 7.126 -15.390 1.00 69.75 91 THR A O 1
#

InterPro domains:
  IPR001574 Ribosome-inactivating protein [PF00161] (1-89)
  IPR016138 Ribosome-inactivating protein, subdomain 1 [G3DSA:3.40.420.10] (1-91)
  IPR036041 Ribosome-inactivating protein superfamily [SSF56371] (1-90)

Secondary structure (DSSP, 8-state):
-HHHHHHHHHHHHHHHEEEEEEEEETTEEEEEEP--SS-SEEEEE---SBTTTTB---EEEEEETTT--EEEEEETTTTEEEE-GGGTT--

Radius of gyration: 15.43 Å; chains: 1; bounding box: 40×19×40 Å

Organism: Escherichia coli (NCBI:txid562)

Sequence (91 aa):
TAKTYVDSLNVIRSAIGTPLQTISSGGTSLLMIDSGTGDNLFAVDVRGIDPEEGRFNNLRLIVERNNLYVTGFVNRTNNVFYRFADFSHVT

pLDDT: mean 92.64, std 8.1, range [58.72, 98.44]

Foldseek 3Di:
DVVVVVVVVLVVQVVFWDFDPVADDPSDGDTQGDDDPDDQKDKDFDWDPPVVVRDPRQKIFIAGRNPRDGQFIARNVVRDTDGDPVNPVPD